Protein AF-A0A7S3RL98-F1 (afdb_monomer_lite)

InterPro domains:
  IPR015421 Pyridoxal phosphate-dependent transferase, major domain [G3DSA:3.40.640.10] (40-109)
  IPR015424 Pyridoxal phosphate-dependent transferase [SSF53383] (31-98)

Structure (mmCIF, N/CA/C/O backbone):
data_AF-A0A7S3RL98-F1
#
_entry.id   AF-A0A7S3RL98-F1
#
loop_
_atom_site.group_PDB
_atom_site.id
_atom_site.type_symbol
_atom_site.label_atom_id
_atom_site.label_alt_id
_atom_site.label_comp_id
_atom_site.label_asym_id
_atom_site.label_entity_id
_atom_site.label_seq_id
_atom_site.pdbx_PDB_ins_code
_atom_site.Cartn_x
_atom_site.Cartn_y
_atom_site.Cartn_z
_atom_site.occupancy
_atom_site.B_iso_or_equiv
_atom_site.auth_seq_id
_atom_site.auth_comp_id
_atom_site.auth_asym_id
_atom_site.auth_atom_id
_atom_site.pdbx_PDB_model_num
ATOM 1 N N . SER A 1 1 ? -34.610 -19.822 -13.723 1.00 43.97 1 SER A N 1
ATOM 2 C CA . SER A 1 1 ? -33.371 -20.409 -13.175 1.00 43.97 1 SER A CA 1
ATOM 3 C C . SER A 1 1 ? -32.541 -19.307 -12.523 1.00 43.97 1 SER A C 1
ATOM 5 O O . SER A 1 1 ? -32.175 -18.391 -13.246 1.00 43.97 1 SER A O 1
ATOM 7 N N . PRO A 1 2 ? -32.308 -19.315 -11.195 1.00 52.00 2 PRO A N 1
ATOM 8 C CA . PRO A 1 2 ? -31.709 -18.189 -10.462 1.00 52.00 2 PRO A CA 1
ATOM 9 C C . PRO A 1 2 ? -30.180 -18.272 -10.261 1.00 52.00 2 PRO A C 1
ATOM 11 O O . PRO A 1 2 ? -29.598 -17.394 -9.637 1.00 52.00 2 PRO A O 1
ATOM 14 N N . SER A 1 3 ? -29.508 -19.291 -10.804 1.00 57.88 3 SER A N 1
ATOM 15 C CA . SER A 1 3 ? -28.102 -19.619 -10.509 1.00 57.88 3 SER A CA 1
ATOM 16 C C . SER A 1 3 ? -27.051 -18.606 -10.989 1.00 57.88 3 SER A C 1
ATOM 18 O O . SER A 1 3 ? -25.920 -18.646 -10.519 1.00 57.88 3 SER A O 1
ATOM 20 N N . PHE A 1 4 ? -27.386 -17.699 -11.913 1.00 54.22 4 PHE A N 1
ATOM 21 C CA . PHE A 1 4 ? -26.421 -16.727 -12.446 1.00 54.22 4 PHE A CA 1
ATOM 22 C C . PHE A 1 4 ? -26.244 -15.499 -11.537 1.00 54.22 4 PHE A C 1
ATOM 24 O O . PHE A 1 4 ? -25.162 -14.928 -11.467 1.00 54.22 4 PHE A O 1
ATOM 31 N N . LEU A 1 5 ? -27.292 -15.112 -10.801 1.00 55.81 5 LEU A N 1
ATOM 32 C CA . LEU A 1 5 ? -27.254 -13.943 -9.917 1.00 55.81 5 LEU A CA 1
ATOM 33 C C . LEU A 1 5 ? -26.555 -14.240 -8.581 1.00 55.81 5 LEU A C 1
ATOM 35 O O . LEU A 1 5 ? -25.894 -13.353 -8.052 1.00 55.81 5 LEU A O 1
ATOM 39 N N . SER A 1 6 ? -26.639 -15.477 -8.071 1.00 61.12 6 SER A N 1
ATOM 40 C CA . SER A 1 6 ? -25.957 -15.874 -6.827 1.00 61.12 6 SER A CA 1
ATOM 41 C C . SER A 1 6 ? -24.435 -15.930 -6.990 1.00 61.12 6 SER A C 1
ATOM 43 O O . SER A 1 6 ? -23.694 -15.439 -6.151 1.00 61.12 6 SER A O 1
ATOM 45 N N . SER A 1 7 ? -23.949 -16.435 -8.127 1.00 69.75 7 SER A N 1
ATOM 46 C CA . SER A 1 7 ? -22.510 -16.539 -8.403 1.00 69.75 7 SER A CA 1
ATOM 47 C C . SER A 1 7 ? -21.791 -15.184 -8.367 1.00 69.75 7 SER A C 1
ATOM 49 O O . SER A 1 7 ? -20.660 -15.099 -7.887 1.00 69.75 7 SER A O 1
ATOM 51 N N . GLN A 1 8 ? -22.429 -14.123 -8.866 1.00 66.00 8 GLN A N 1
ATOM 52 C CA . GLN A 1 8 ? -21.809 -12.802 -8.921 1.00 66.00 8 GLN A CA 1
ATOM 53 C C . GLN A 1 8 ? -21.811 -12.103 -7.556 1.00 66.00 8 GLN A C 1
ATOM 55 O O . GLN A 1 8 ? -20.826 -11.443 -7.213 1.00 66.00 8 GLN A O 1
ATOM 60 N N . SER A 1 9 ? -22.871 -12.283 -6.757 1.00 71.06 9 SER A N 1
ATOM 61 C CA . SER A 1 9 ? -22.899 -11.782 -5.380 1.00 71.06 9 SER A CA 1
ATOM 62 C C . SER A 1 9 ? -21.839 -12.463 -4.520 1.00 71.06 9 SER A C 1
ATOM 64 O O . SER A 1 9 ? -21.116 -11.774 -3.801 1.00 71.06 9 SER A O 1
ATOM 66 N N . ASP A 1 10 ? -21.670 -13.776 -4.672 1.00 77.38 10 ASP A N 1
ATOM 67 C CA . ASP A 1 10 ? -20.702 -14.555 -3.895 1.00 77.38 10 ASP A CA 1
ATOM 68 C C . ASP A 1 10 ? -19.259 -14.149 -4.231 1.00 77.38 10 ASP A C 1
ATOM 70 O O . ASP A 1 10 ? -18.440 -13.946 -3.338 1.00 77.38 10 ASP A O 1
ATOM 74 N N . MET A 1 11 ? -18.950 -13.911 -5.512 1.00 78.50 11 MET A N 1
ATOM 75 C CA . MET A 1 11 ? -17.641 -13.383 -5.924 1.00 78.50 11 MET A CA 1
ATOM 76 C C . MET A 1 11 ? -17.359 -11.989 -5.360 1.00 78.50 11 MET A C 1
ATOM 78 O O . MET A 1 11 ? -16.248 -11.723 -4.903 1.00 78.50 11 MET A O 1
ATOM 82 N N . SER A 1 12 ? -18.353 -11.096 -5.369 1.00 81.06 12 SER A N 1
ATOM 83 C CA . SER A 1 12 ? -18.182 -9.755 -4.803 1.00 81.06 12 SER A CA 1
ATOM 84 C C . SER A 1 12 ? -17.979 -9.786 -3.286 1.00 81.06 12 SER A C 1
ATOM 86 O O . SER A 1 12 ? -17.137 -9.052 -2.773 1.00 81.06 12 SER A O 1
ATOM 88 N N . ALA A 1 13 ? -18.686 -10.672 -2.577 1.00 82.19 13 ALA A N 1
ATOM 89 C CA . ALA A 1 13 ? -18.522 -10.865 -1.142 1.00 82.19 13 ALA A CA 1
ATOM 90 C C . ALA A 1 13 ? -17.120 -11.395 -0.808 1.00 82.19 13 ALA A C 1
ATOM 92 O O . ALA A 1 13 ? -16.442 -10.809 0.033 1.00 82.19 13 ALA A O 1
ATOM 93 N N . ASN A 1 14 ? -16.650 -12.405 -1.545 1.00 91.00 14 ASN A N 1
ATOM 94 C CA . ASN A 1 14 ? -15.309 -12.970 -1.374 1.00 91.00 14 ASN A CA 1
ATOM 95 C C . ASN A 1 14 ? -14.203 -11.937 -1.641 1.00 91.00 14 ASN A C 1
ATOM 97 O O . ASN A 1 14 ? -13.204 -11.894 -0.928 1.00 91.00 14 ASN A O 1
ATOM 101 N N . LEU A 1 15 ? -14.375 -11.072 -2.648 1.00 90.69 15 LEU A N 1
ATOM 102 C CA . LEU A 1 15 ? -13.420 -9.996 -2.925 1.00 90.69 15 LEU A CA 1
ATOM 103 C C . LEU A 1 15 ? -13.387 -8.958 -1.795 1.00 90.69 15 LEU A C 1
ATOM 105 O O . LEU A 1 15 ? -12.313 -8.507 -1.403 1.00 90.69 15 LEU A O 1
ATOM 109 N N . LEU A 1 16 ? -14.550 -8.566 -1.274 1.00 91.19 16 LEU A N 1
ATOM 110 C CA . LEU A 1 16 ? -14.629 -7.604 -0.173 1.00 91.19 16 LEU A CA 1
ATOM 111 C C . LEU A 1 16 ? -14.016 -8.160 1.115 1.00 91.19 16 LEU A C 1
ATOM 113 O O . LEU A 1 16 ? -13.345 -7.420 1.832 1.00 91.19 16 LEU A O 1
ATOM 117 N N . GLU A 1 17 ? -14.234 -9.442 1.398 1.00 92.44 17 GLU A N 1
ATOM 118 C CA . GLU A 1 17 ? -13.607 -10.141 2.520 1.00 92.44 17 GLU A CA 1
ATOM 119 C C . GLU A 1 17 ? -12.085 -10.177 2.357 1.00 92.44 17 GLU A C 1
ATOM 121 O O . GLU A 1 17 ? -11.367 -9.721 3.242 1.00 92.44 17 GLU A O 1
ATOM 126 N N . TYR A 1 18 ? -11.596 -10.547 1.171 1.00 93.69 18 TYR A N 1
ATOM 127 C CA . TYR A 1 18 ? -10.166 -10.535 0.868 1.00 93.69 18 TYR A CA 1
ATOM 128 C C . TYR A 1 18 ? -9.517 -9.154 1.053 1.00 93.69 18 TYR A C 1
ATOM 130 O O . TYR A 1 18 ? -8.427 -9.049 1.620 1.00 93.69 18 TYR A O 1
ATOM 138 N N . ILE A 1 19 ? -10.178 -8.080 0.604 1.00 91.81 19 ILE A N 1
ATOM 139 C CA . ILE A 1 19 ? -9.677 -6.710 0.787 1.00 91.81 19 ILE A CA 1
ATOM 140 C C . ILE A 1 19 ? -9.591 -6.365 2.277 1.00 91.81 19 ILE A C 1
ATOM 142 O O . ILE A 1 19 ? -8.569 -5.837 2.710 1.00 91.81 19 ILE A O 1
ATOM 146 N N . ARG A 1 20 ? -10.628 -6.689 3.062 1.00 89.12 20 ARG A N 1
ATOM 147 C CA . ARG A 1 20 ? -10.660 -6.425 4.511 1.00 89.12 20 ARG A CA 1
ATOM 148 C C . ARG A 1 20 ? -9.567 -7.182 5.255 1.00 89.12 20 ARG A C 1
ATOM 150 O O . ARG A 1 20 ? -8.875 -6.584 6.074 1.00 89.12 20 ARG A O 1
ATOM 157 N N . ASP A 1 21 ? -9.374 -8.455 4.929 1.00 92.06 21 ASP A N 1
ATOM 158 C CA . ASP A 1 21 ? -8.339 -9.294 5.541 1.00 92.06 21 ASP A CA 1
ATOM 159 C C . ASP A 1 21 ? -6.923 -8.846 5.161 1.00 92.06 21 ASP A C 1
ATOM 161 O O . ASP A 1 21 ? -5.962 -9.077 5.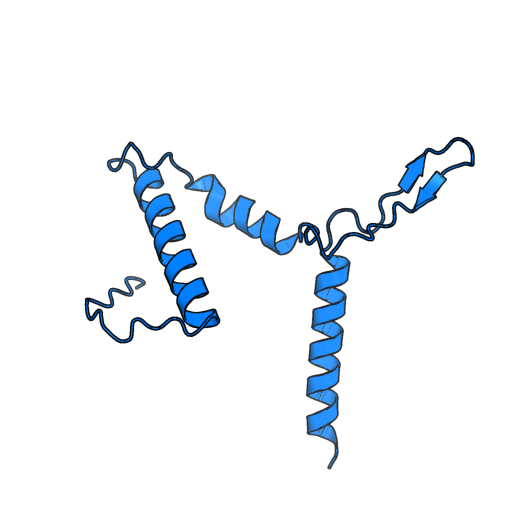898 1.00 92.06 21 ASP A O 1
ATOM 165 N N . SER A 1 22 ? -6.791 -8.164 4.023 1.00 93.44 22 SER A N 1
ATOM 166 C CA . SER A 1 22 ? -5.523 -7.625 3.541 1.00 93.44 22 SER A CA 1
ATOM 167 C C . SER A 1 22 ? -5.156 -6.273 4.162 1.00 93.44 22 SER A C 1
ATOM 169 O O . SER A 1 22 ? -4.023 -5.823 3.980 1.00 93.44 22 SER A O 1
ATOM 171 N N . GLU A 1 23 ? -6.060 -5.604 4.889 1.00 93.44 23 GLU A N 1
ATOM 172 C CA . GLU A 1 23 ? -5.774 -4.304 5.503 1.00 93.44 23 GLU A CA 1
ATOM 173 C C . GLU A 1 23 ? -4.718 -4.403 6.609 1.00 93.44 23 GLU A C 1
ATOM 175 O O . GLU A 1 23 ? -4.921 -4.968 7.691 1.00 93.44 23 GLU A O 1
ATOM 180 N N . LEU A 1 24 ? -3.576 -3.758 6.374 1.00 90.69 24 LEU A N 1
ATOM 181 C CA . LEU A 1 24 ? -2.478 -3.768 7.325 1.00 90.69 24 LEU A CA 1
ATOM 182 C C . LEU A 1 24 ? -2.841 -2.989 8.588 1.00 90.69 24 LEU A C 1
ATOM 184 O O . LEU A 1 24 ? -3.071 -1.776 8.575 1.00 90.69 24 LEU A O 1
ATOM 188 N N . GLY A 1 25 ? -2.845 -3.715 9.708 1.00 86.06 25 GLY A N 1
ATOM 189 C CA . GLY A 1 25 ? -3.115 -3.207 11.047 1.00 86.06 25 GLY A CA 1
ATOM 190 C C . GLY A 1 25 ? -4.602 -3.086 11.404 1.00 86.06 25 GLY A C 1
ATOM 191 O O . GLY A 1 25 ? -4.920 -2.346 12.340 1.00 86.06 25 GLY A O 1
ATOM 192 N N . ALA A 1 26 ? -5.506 -3.750 10.673 1.00 84.62 26 ALA A N 1
ATOM 193 C CA . ALA A 1 26 ? -6.944 -3.793 10.975 1.00 84.62 26 ALA A CA 1
ATOM 194 C C . ALA A 1 26 ? -7.242 -4.154 12.444 1.00 84.62 26 ALA A C 1
ATOM 196 O O . ALA A 1 26 ? -8.126 -3.571 13.060 1.00 84.62 26 ALA A O 1
ATOM 197 N N . ASN A 1 27 ? -6.428 -5.037 13.030 1.00 83.75 27 ASN A N 1
ATOM 198 C CA . ASN A 1 27 ? -6.596 -5.551 14.393 1.00 83.75 27 ASN A CA 1
ATOM 199 C C . ASN A 1 27 ? -5.591 -4.970 15.402 1.00 83.75 27 ASN A C 1
ATOM 201 O O . ASN A 1 27 ? -5.333 -5.569 16.449 1.00 83.75 27 ASN A O 1
ATOM 205 N N . LEU A 1 28 ? -4.982 -3.819 15.092 1.00 88.19 28 LEU A N 1
ATOM 206 C CA . LEU A 1 28 ? -4.070 -3.168 16.028 1.00 88.19 28 LEU A CA 1
ATOM 207 C C . LEU A 1 28 ? -4.824 -2.766 17.291 1.00 88.19 28 LEU A C 1
ATOM 209 O O . LEU A 1 28 ? -5.885 -2.151 17.240 1.00 88.19 28 LEU A O 1
ATOM 213 N N . CYS A 1 29 ? -4.241 -3.087 18.436 1.00 89.56 29 CYS A N 1
ATOM 214 C CA . CYS A 1 29 ? -4.710 -2.613 19.723 1.00 89.56 29 CYS A CA 1
ATOM 215 C C . CYS A 1 29 ? -3.691 -1.632 20.291 1.00 89.56 29 CYS A C 1
ATOM 217 O O . CYS A 1 29 ? -2.484 -1.841 20.174 1.00 89.56 29 CYS A O 1
ATOM 219 N N . SER A 1 30 ? -4.181 -0.569 20.919 1.00 89.19 30 SER A N 1
ATOM 220 C CA . SER A 1 30 ? -3.346 0.415 21.598 1.00 89.19 30 SER A CA 1
ATOM 221 C C . SER A 1 30 ? -3.574 0.354 23.103 1.00 89.19 30 SER A C 1
ATOM 223 O O . SER A 1 30 ? -4.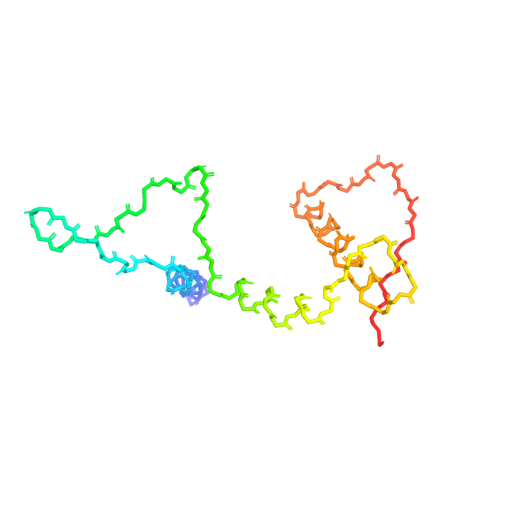696 0.128 23.573 1.00 89.19 30 SER A O 1
ATOM 225 N N . GLN A 1 31 ? -2.500 0.549 23.867 1.00 93.56 31 GLN A N 1
ATOM 226 C CA . GLN A 1 31 ? -2.599 0.697 25.312 1.00 93.56 31 GLN A CA 1
ATOM 227 C C . GLN A 1 31 ? -3.111 2.093 25.639 1.00 93.56 31 GLN A C 1
ATOM 229 O O . GLN A 1 31 ? -2.540 3.099 25.222 1.00 93.56 31 GLN A O 1
ATOM 234 N N . THR A 1 32 ? -4.192 2.147 26.408 1.00 89.31 32 THR A N 1
ATOM 235 C CA . THR A 1 32 ? -4.759 3.398 26.909 1.00 89.31 32 THR A CA 1
ATOM 236 C C . THR A 1 32 ? -4.767 3.376 28.437 1.00 89.31 32 THR A C 1
ATOM 238 O O . THR A 1 32 ? -4.736 2.295 29.031 1.00 89.31 32 THR A O 1
ATOM 241 N N . PRO A 1 33 ? -4.889 4.536 29.107 1.00 93.31 33 PRO A N 1
ATOM 242 C CA . PRO A 1 33 ? -5.091 4.586 30.559 1.00 93.31 33 PRO A CA 1
ATOM 243 C C . PRO A 1 33 ? -6.315 3.796 31.056 1.00 93.31 33 PRO A C 1
ATOM 245 O O . PRO A 1 33 ? -6.416 3.495 32.239 1.00 93.31 33 PRO A O 1
ATOM 248 N N . PHE A 1 34 ? -7.235 3.438 30.155 1.00 91.12 34 PHE A N 1
ATOM 249 C CA . PHE A 1 34 ? -8.440 2.659 30.438 1.00 91.12 34 PHE A CA 1
ATOM 250 C C . PHE A 1 34 ? -8.337 1.205 29.948 1.00 91.12 34 PHE A C 1
ATOM 252 O O . PHE A 1 34 ? -9.361 0.565 29.705 1.00 91.12 34 PHE A O 1
ATOM 259 N N . GLY A 1 35 ? -7.114 0.704 29.751 1.00 92.19 35 GLY A N 1
ATOM 260 C CA . GLY A 1 35 ? -6.827 -0.640 29.257 1.00 92.19 35 GLY A CA 1
ATOM 261 C C . GLY A 1 35 ? -6.558 -0.702 27.754 1.00 92.19 35 GLY A C 1
ATOM 262 O O . GLY A 1 35 ? -6.509 0.311 27.048 1.00 92.19 35 GLY A O 1
ATOM 263 N N . THR A 1 36 ? -6.359 -1.920 27.262 1.00 93.31 36 THR A N 1
ATOM 264 C CA . THR A 1 36 ? -6.128 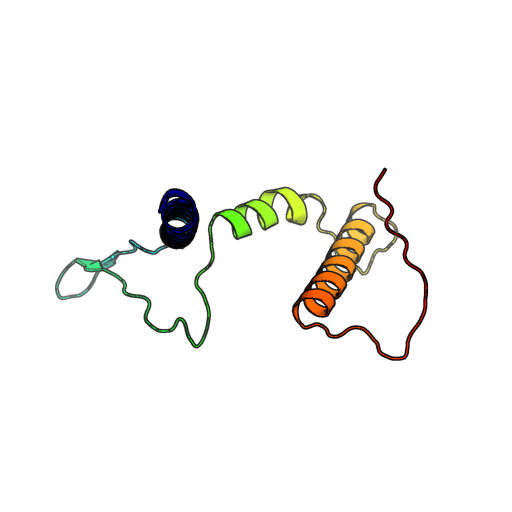-2.193 25.842 1.00 93.31 36 THR A CA 1
ATOM 265 C C . THR A 1 36 ? -7.414 -1.984 25.051 1.00 93.31 36 THR A C 1
ATOM 267 O O . THR A 1 36 ? -8.446 -2.575 25.367 1.00 93.31 36 THR A O 1
ATOM 270 N N . ARG A 1 37 ? -7.363 -1.139 24.019 1.00 89.88 37 ARG A N 1
ATOM 271 C CA . ARG A 1 37 ? -8.507 -0.856 23.142 1.00 89.88 37 ARG A CA 1
ATOM 272 C C . ARG A 1 37 ? -8.129 -1.076 21.685 1.00 89.88 37 ARG A C 1
ATOM 274 O O . ARG A 1 37 ? -6.992 -0.810 21.298 1.00 89.88 37 ARG A O 1
ATOM 281 N N . ALA A 1 38 ? -9.090 -1.530 20.885 1.00 87.88 38 ALA A N 1
ATOM 282 C CA . ALA A 1 38 ? -8.921 -1.634 19.442 1.00 87.88 38 ALA A CA 1
ATOM 283 C C . ALA A 1 38 ? -8.682 -0.242 18.835 1.00 87.88 38 ALA A C 1
ATOM 285 O O . ALA A 1 38 ? -9.386 0.720 19.157 1.00 87.88 38 ALA A O 1
ATOM 286 N N . LEU A 1 39 ? -7.682 -0.141 17.964 1.00 86.50 39 LEU A N 1
ATOM 287 C CA . LEU A 1 39 ? -7.407 1.050 17.177 1.00 86.50 39 LEU A CA 1
ATOM 288 C C . LEU A 1 39 ? -8.346 1.054 15.969 1.00 86.50 39 LEU A C 1
ATOM 290 O O . LEU A 1 39 ? -8.147 0.311 15.011 1.00 86.50 39 LEU A O 1
ATOM 294 N N . ILE A 1 40 ? -9.368 1.904 16.016 1.00 84.19 40 ILE A N 1
ATOM 295 C CA . ILE A 1 40 ? -10.325 2.053 14.919 1.00 84.19 40 ILE A CA 1
ATOM 296 C C . ILE A 1 40 ? -9.803 3.131 13.970 1.00 84.19 40 ILE A C 1
ATOM 298 O O . ILE A 1 40 ? -9.684 4.296 14.352 1.00 84.19 40 ILE A O 1
ATOM 302 N N . TYR A 1 41 ? -9.502 2.745 12.732 1.00 82.81 41 TYR A N 1
ATOM 303 C CA . TYR A 1 41 ? -9.195 3.696 11.670 1.00 82.81 41 TYR A CA 1
ATOM 304 C C . TYR A 1 41 ? -10.507 4.206 11.070 1.00 82.81 41 TYR A C 1
ATOM 306 O O . TYR A 1 41 ? -11.287 3.423 10.540 1.00 82.81 41 TYR A O 1
ATOM 314 N N . ALA A 1 42 ? -10.775 5.504 11.197 1.00 82.44 42 ALA A N 1
ATOM 315 C CA . ALA A 1 42 ? -12.043 6.106 10.775 1.00 82.44 42 ALA A CA 1
ATOM 316 C C . ALA A 1 42 ? -11.887 7.156 9.661 1.00 82.44 42 ALA A C 1
ATOM 318 O O . ALA A 1 42 ? -12.874 7.769 9.270 1.00 82.44 42 ALA A O 1
ATOM 319 N N . ASP A 1 43 ? -10.674 7.354 9.138 1.00 83.88 43 ASP A N 1
ATOM 320 C CA . ASP A 1 43 ? -10.358 8.415 8.171 1.00 83.88 43 ASP A CA 1
ATOM 321 C C . ASP A 1 43 ? -9.984 7.864 6.784 1.00 83.88 43 ASP A C 1
ATOM 323 O O . ASP A 1 43 ? -9.024 8.290 6.143 1.00 83.88 43 ASP A O 1
ATOM 327 N N . TYR A 1 44 ? -10.776 6.901 6.302 1.00 82.19 44 TYR A N 1
ATOM 328 C CA . TYR A 1 44 ? -10.623 6.332 4.956 1.00 82.19 44 TYR A CA 1
ATOM 329 C C . TYR A 1 44 ? -10.836 7.367 3.837 1.00 82.19 44 TYR A C 1
ATOM 331 O O . TYR A 1 44 ? -10.452 7.132 2.693 1.00 82.19 44 TYR A O 1
ATOM 339 N N . THR A 1 45 ? -11.450 8.512 4.152 1.00 81.31 45 THR A N 1
ATOM 340 C CA . THR A 1 45 ? -11.623 9.638 3.228 1.00 81.31 45 THR A CA 1
ATOM 341 C C . THR A 1 45 ? -10.336 10.414 2.989 1.00 81.31 45 THR A C 1
ATOM 343 O O . THR A 1 45 ? -10.140 10.902 1.877 1.00 81.31 45 THR A O 1
ATOM 346 N N . ALA A 1 46 ? -9.467 10.543 4.000 1.00 79.00 46 ALA A N 1
ATOM 347 C CA . ALA A 1 46 ? -8.174 11.196 3.828 1.00 79.00 46 ALA A CA 1
ATOM 348 C C . ALA A 1 46 ? -7.167 10.275 3.131 1.00 79.00 46 ALA A C 1
ATOM 350 O O . ALA A 1 46 ? -6.446 10.715 2.236 1.00 79.00 46 ALA A O 1
ATOM 351 N N . SER A 1 47 ? -7.122 8.999 3.525 1.00 79.19 47 SER A N 1
ATOM 352 C CA . SER A 1 47 ? -6.293 7.980 2.879 1.00 79.19 47 SER A CA 1
ATOM 353 C C . SER A 1 47 ? -6.851 6.584 3.128 1.00 79.19 47 SER A C 1
ATOM 355 O O . SER A 1 47 ? -7.319 6.271 4.216 1.00 79.19 47 SER A O 1
ATOM 357 N N . GLY A 1 48 ? -6.726 5.699 2.139 1.00 84.25 48 GLY A N 1
ATOM 358 C CA . GLY A 1 48 ? -6.887 4.265 2.375 1.00 84.25 48 GLY A CA 1
ATOM 359 C C . GLY A 1 48 ? -5.766 3.715 3.264 1.00 84.25 48 GLY A C 1
ATOM 360 O O . GLY A 1 48 ? -4.680 4.300 3.348 1.00 84.25 48 GLY A O 1
ATOM 361 N N . ARG A 1 49 ? -6.017 2.572 3.912 1.00 88.62 49 ARG A N 1
ATOM 362 C CA . ARG A 1 49 ? -4.966 1.785 4.572 1.00 88.62 49 ARG A CA 1
ATOM 363 C C . ARG A 1 49 ? -4.168 0.996 3.537 1.00 88.62 49 ARG A C 1
ATOM 365 O O . ARG A 1 49 ? -4.698 0.623 2.493 1.00 88.62 49 ARG A O 1
ATOM 372 N N . ALA A 1 50 ? -2.906 0.715 3.852 1.00 91.94 50 ALA A N 1
ATOM 373 C CA . ALA A 1 50 ? -2.080 -0.171 3.040 1.00 91.94 50 ALA A CA 1
ATOM 374 C C . ALA A 1 50 ? -2.664 -1.594 3.014 1.00 91.94 50 ALA A C 1
ATOM 376 O O . ALA A 1 50 ? -3.174 -2.082 4.028 1.00 91.94 50 ALA A O 1
ATOM 377 N N . LEU A 1 51 ? -2.567 -2.250 1.857 1.00 94.56 51 LEU A N 1
ATOM 378 C CA . LEU A 1 51 ? -3.050 -3.612 1.633 1.00 94.56 51 LEU A CA 1
ATOM 379 C C . LEU A 1 51 ? -1.862 -4.549 1.434 1.00 94.56 51 LEU A C 1
ATOM 381 O O . LEU A 1 51 ? -0.985 -4.269 0.617 1.00 94.56 51 LEU A O 1
ATOM 385 N N . SER A 1 52 ? -1.856 -5.674 2.143 1.00 95.19 52 SER A N 1
ATOM 386 C CA . SER A 1 52 ? -0.754 -6.642 2.152 1.00 95.19 52 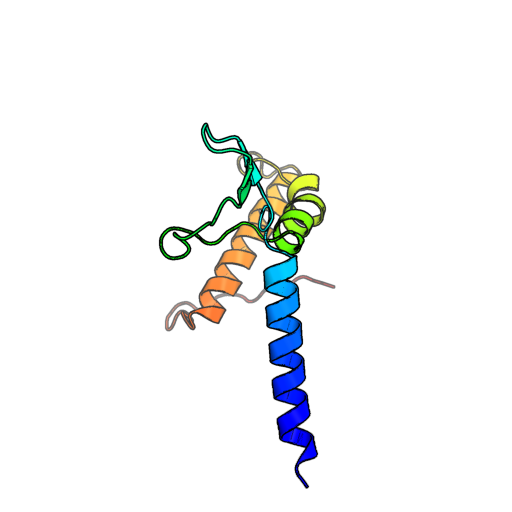SER A CA 1
ATOM 387 C C . SER A 1 52 ? -0.318 -7.068 0.750 1.00 95.19 52 SER A C 1
ATOM 389 O O . SER A 1 52 ? 0.870 -7.040 0.456 1.00 95.19 52 SER A O 1
ATOM 391 N N . PHE A 1 53 ? -1.258 -7.382 -0.144 1.00 94.12 53 PHE A N 1
ATOM 392 C CA . PHE A 1 53 ? -0.946 -7.814 -1.510 1.00 94.12 53 PHE A CA 1
ATOM 393 C C . PHE A 1 53 ? -0.315 -6.713 -2.376 1.00 94.12 53 PHE A C 1
ATOM 395 O O . PHE A 1 53 ? 0.473 -7.019 -3.269 1.00 94.12 53 PHE A O 1
ATOM 402 N N . ILE A 1 54 ? -0.627 -5.438 -2.115 1.00 94.31 54 ILE A N 1
ATOM 403 C CA . ILE A 1 54 ? 0.018 -4.310 -2.804 1.00 94.31 54 ILE A CA 1
ATOM 404 C C . ILE A 1 54 ? 1.451 -4.169 -2.296 1.00 94.31 54 ILE A C 1
ATOM 406 O O . ILE A 1 54 ? 2.376 -4.076 -3.098 1.00 94.31 54 ILE A O 1
ATOM 410 N N . GLU A 1 55 ? 1.645 -4.209 -0.978 1.00 95.62 55 GLU A N 1
ATOM 411 C CA . GLU A 1 55 ? 2.975 -4.095 -0.371 1.00 95.62 55 GLU A CA 1
ATOM 412 C C . GLU A 1 55 ? 3.884 -5.278 -0.739 1.00 95.62 55 GLU A C 1
ATOM 414 O O . GLU A 1 55 ? 5.069 -5.089 -1.008 1.00 95.62 55 GLU A O 1
ATOM 419 N N . GLU A 1 56 ? 3.332 -6.493 -0.821 1.00 95.44 56 GLU A N 1
ATOM 420 C CA . GLU A 1 56 ? 4.019 -7.688 -1.330 1.00 95.44 56 GLU A CA 1
ATOM 421 C C . GLU A 1 56 ? 4.491 -7.464 -2.770 1.00 95.44 56 GLU A C 1
ATOM 423 O O . GLU A 1 56 ? 5.656 -7.693 -3.080 1.00 95.44 56 GLU A O 1
ATOM 428 N N . PHE A 1 57 ? 3.621 -6.949 -3.644 1.00 92.56 57 PHE A N 1
ATOM 429 C CA . PHE A 1 57 ? 3.980 -6.668 -5.031 1.00 92.56 57 PHE A CA 1
ATOM 430 C C . PHE A 1 57 ? 5.064 -5.593 -5.140 1.00 92.56 57 PHE A C 1
ATOM 432 O O . PHE A 1 57 ? 6.028 -5.757 -5.889 1.00 92.56 57 PHE A O 1
ATOM 439 N N . VAL A 1 58 ? 4.952 -4.505 -4.373 1.00 91.31 58 VAL A N 1
ATOM 440 C CA . VAL A 1 58 ? 5.994 -3.471 -4.328 1.00 91.31 58 VAL A CA 1
ATOM 441 C C . VAL A 1 58 ? 7.320 -4.097 -3.892 1.00 91.31 58 VAL A C 1
ATOM 443 O O . VAL A 1 58 ? 8.336 -3.914 -4.567 1.00 91.31 58 VAL A O 1
ATOM 446 N N . ARG A 1 59 ? 7.306 -4.882 -2.812 1.00 92.50 59 ARG A N 1
ATOM 447 C CA . ARG A 1 59 ? 8.493 -5.531 -2.251 1.00 92.50 59 ARG A CA 1
ATOM 448 C C . ARG A 1 59 ? 9.146 -6.527 -3.205 1.00 92.50 59 ARG A C 1
ATOM 450 O O . ARG A 1 59 ? 10.365 -6.502 -3.330 1.00 92.50 59 ARG A O 1
ATOM 457 N N . GLU A 1 60 ? 8.365 -7.378 -3.859 1.00 92.06 60 GLU A N 1
ATOM 458 C CA . GLU A 1 60 ? 8.880 -8.506 -4.646 1.00 92.06 60 GLU A CA 1
ATOM 459 C C . GLU A 1 60 ? 9.087 -8.171 -6.128 1.00 92.06 60 GLU A C 1
ATOM 461 O O . GLU A 1 60 ? 10.025 -8.666 -6.747 1.00 92.06 60 GLU A O 1
ATOM 466 N N . ALA A 1 61 ? 8.245 -7.322 -6.722 1.00 86.75 61 ALA A N 1
ATOM 467 C CA . ALA A 1 61 ? 8.309 -7.018 -8.153 1.00 86.75 61 ALA A CA 1
ATOM 468 C C . ALA A 1 61 ? 9.029 -5.696 -8.454 1.00 86.75 61 ALA A C 1
ATOM 470 O O . ALA A 1 61 ? 9.737 -5.593 -9.459 1.00 86.75 61 ALA A O 1
ATOM 471 N N . ILE A 1 62 ? 8.869 -4.682 -7.596 1.00 86.69 62 ILE A N 1
ATOM 472 C CA . ILE A 1 62 ? 9.380 -3.331 -7.869 1.00 86.69 62 ILE A CA 1
ATOM 473 C C . ILE A 1 62 ? 10.754 -3.131 -7.229 1.00 86.69 62 ILE A C 1
ATOM 475 O O . ILE A 1 62 ? 11.732 -2.850 -7.927 1.00 86.69 62 ILE A O 1
ATOM 479 N N . LEU A 1 63 ? 10.853 -3.298 -5.907 1.00 87.56 63 LEU A N 1
ATOM 480 C CA . LEU A 1 63 ? 12.064 -2.966 -5.151 1.00 87.56 63 LEU A CA 1
ATOM 481 C C . LEU A 1 63 ? 13.346 -3.688 -5.614 1.00 87.56 63 LEU A C 1
ATOM 483 O O . LEU A 1 63 ? 14.385 -3.025 -5.625 1.00 87.56 63 LE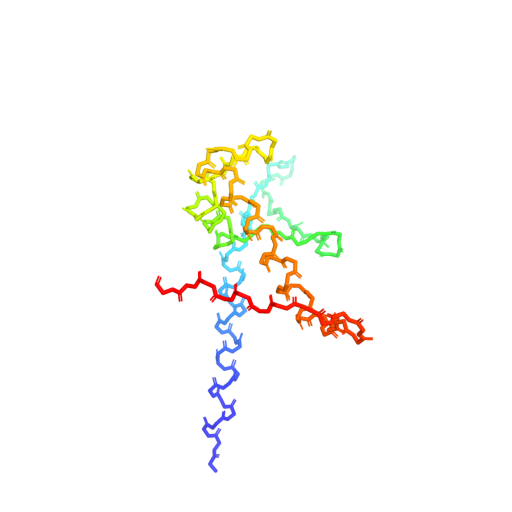U A O 1
ATOM 487 N N . PRO A 1 64 ? 13.345 -4.964 -6.062 1.00 87.12 64 PRO A N 1
ATOM 488 C CA . PRO A 1 64 ? 14.584 -5.643 -6.463 1.00 87.12 64 PRO A CA 1
ATOM 489 C C . PRO A 1 64 ? 15.263 -5.023 -7.686 1.00 87.12 64 PRO A C 1
ATOM 491 O O . PRO A 1 64 ? 16.469 -5.173 -7.879 1.00 87.12 64 PRO A O 1
ATOM 494 N N . THR A 1 65 ? 14.492 -4.329 -8.524 1.00 80.50 65 THR A N 1
ATOM 495 C CA . THR A 1 65 ?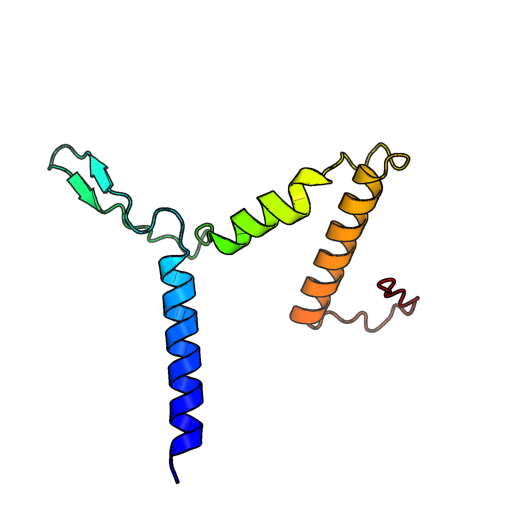 14.996 -3.658 -9.729 1.00 80.50 65 THR A CA 1
ATOM 496 C C . THR A 1 65 ? 14.939 -2.139 -9.629 1.00 80.50 65 THR A C 1
ATOM 498 O O . THR A 1 65 ? 15.279 -1.453 -10.595 1.00 80.50 65 THR A O 1
ATOM 501 N N . TYR A 1 66 ? 14.565 -1.609 -8.462 1.00 79.62 66 TYR A N 1
ATOM 502 C CA . TYR A 1 66 ? 14.485 -0.178 -8.235 1.00 79.62 66 TYR A CA 1
ATOM 503 C C . TYR A 1 66 ? 15.866 0.467 -8.381 1.00 79.62 66 TYR A C 1
ATOM 505 O O . TYR A 1 66 ? 16.842 0.095 -7.726 1.00 79.62 66 TYR A O 1
ATOM 513 N N . GLY A 1 67 ? 15.952 1.459 -9.258 1.00 72.06 67 GLY A N 1
ATOM 514 C CA . GLY A 1 67 ? 17.152 2.247 -9.484 1.00 72.06 67 GLY A CA 1
ATOM 515 C C . GLY A 1 67 ? 16.781 3.702 -9.705 1.00 72.06 67 GLY A C 1
ATOM 516 O O . GLY A 1 67 ? 15.832 4.003 -10.427 1.00 72.06 67 GLY A O 1
ATOM 517 N N . ASN A 1 68 ? 17.549 4.618 -9.107 1.00 64.19 68 ASN A N 1
ATOM 518 C CA . ASN A 1 68 ? 17.372 6.045 -9.355 1.00 64.19 68 ASN A CA 1
ATOM 519 C C . ASN A 1 68 ? 17.465 6.331 -10.860 1.00 64.19 68 ASN A C 1
ATOM 521 O O . ASN A 1 68 ? 18.437 5.981 -11.531 1.00 64.19 68 ASN A O 1
ATOM 525 N N . THR A 1 69 ? 16.461 7.026 -11.382 1.00 57.09 69 THR A N 1
ATOM 526 C CA . THR A 1 69 ? 16.251 7.270 -12.818 1.00 57.09 69 THR A CA 1
ATOM 527 C C . THR A 1 69 ? 17.285 8.207 -13.456 1.00 57.09 69 THR A C 1
ATOM 529 O O . THR A 1 69 ? 17.250 8.442 -14.660 1.00 57.09 69 THR A O 1
ATOM 532 N N . HIS A 1 70 ? 18.232 8.738 -12.676 1.00 59.62 70 HIS A N 1
ATOM 533 C CA . HIS A 1 70 ? 19.288 9.646 -13.135 1.00 59.62 70 HIS A CA 1
ATOM 534 C C . HIS A 1 70 ? 20.532 8.938 -13.690 1.00 59.62 70 HIS A C 1
ATOM 536 O O . HIS A 1 70 ? 21.478 9.597 -14.116 1.00 59.62 70 HIS A O 1
ATOM 542 N N . THR A 1 71 ? 20.537 7.604 -13.729 1.00 51.66 71 THR A N 1
ATOM 543 C CA . THR A 1 71 ? 21.613 6.814 -14.343 1.00 51.66 71 THR A CA 1
ATOM 544 C C . THR A 1 71 ? 21.001 5.797 -15.306 1.00 51.66 71 THR A C 1
ATOM 546 O O . THR A 1 71 ? 20.903 4.608 -15.024 1.00 51.66 71 THR A O 1
ATOM 549 N N . ALA A 1 72 ? 20.558 6.289 -16.468 1.00 51.94 72 ALA A N 1
ATOM 550 C CA . ALA A 1 72 ? 19.867 5.524 -17.516 1.00 51.94 72 ALA A CA 1
ATOM 551 C C . ALA A 1 72 ? 20.679 4.353 -18.124 1.00 51.94 72 ALA A C 1
ATOM 553 O O . ALA A 1 72 ? 20.189 3.642 -18.998 1.00 51.94 72 ALA A O 1
ATOM 554 N N . THR A 1 73 ? 21.923 4.152 -17.684 1.00 53.06 73 THR A N 1
ATOM 555 C CA . THR A 1 73 ? 22.862 3.140 -18.184 1.00 53.06 73 THR A CA 1
ATOM 556 C C . THR A 1 73 ? 22.846 1.820 -17.408 1.00 53.06 73 THR A C 1
ATOM 558 O O . THR A 1 73 ? 23.487 0.867 -17.847 1.00 53.06 73 THR A O 1
ATOM 561 N N . THR A 1 74 ? 22.119 1.712 -16.289 1.00 58.72 74 THR A N 1
ATOM 562 C CA . THR A 1 74 ? 21.966 0.444 -15.551 1.00 58.72 74 THR A CA 1
ATOM 563 C C . THR A 1 74 ? 20.613 -0.210 -15.849 1.00 58.72 74 THR A C 1
ATOM 565 O O . THR A 1 74 ? 19.605 0.468 -16.057 1.00 58.72 74 THR A O 1
ATOM 568 N N . LYS A 1 75 ? 20.567 -1.553 -15.857 1.00 60.62 75 LYS A N 1
ATOM 569 C CA . LYS A 1 75 ? 19.325 -2.325 -16.078 1.00 60.62 75 LYS A CA 1
ATOM 570 C C . LYS A 1 75 ? 18.191 -1.911 -15.119 1.00 60.62 75 LYS A C 1
ATOM 572 O O . LYS A 1 75 ? 17.030 -1.944 -15.507 1.00 60.62 75 LYS A O 1
ATOM 577 N N . THR A 1 76 ? 18.531 -1.467 -13.909 1.00 63.28 76 THR A N 1
ATOM 578 C CA . THR A 1 76 ? 17.594 -1.056 -12.849 1.00 63.28 76 THR A CA 1
ATOM 579 C C . THR A 1 76 ? 16.967 0.327 -13.088 1.00 63.28 76 THR A C 1
ATOM 581 O O . THR A 1 76 ? 15.766 0.511 -12.881 1.00 63.28 76 THR A O 1
ATOM 584 N N . GLY A 1 77 ? 17.731 1.297 -13.609 1.00 61.75 77 GLY A N 1
ATOM 585 C CA . GLY A 1 77 ? 17.210 2.637 -13.925 1.00 61.75 77 GLY A CA 1
ATOM 586 C C . GLY A 1 77 ? 16.207 2.640 -15.086 1.00 61.75 77 GLY A C 1
ATOM 587 O O . GLY A 1 77 ? 15.220 3.383 -15.062 1.00 61.75 77 GLY A O 1
ATOM 588 N N . ARG A 1 78 ? 16.418 1.765 -16.083 1.00 70.31 78 ARG A N 1
ATOM 589 C CA . ARG A 1 78 ? 15.471 1.563 -17.192 1.00 70.31 78 ARG A CA 1
ATOM 590 C C . ARG A 1 78 ? 14.177 0.901 -16.717 1.00 70.31 78 ARG A C 1
ATOM 592 O O . ARG A 1 78 ? 13.111 1.452 -16.960 1.00 70.31 78 ARG A O 1
ATOM 599 N N . GLN A 1 79 ? 14.283 -0.194 -15.964 1.00 78.06 79 GLN A N 1
ATOM 600 C CA . GLN A 1 79 ? 13.124 -0.918 -15.434 1.00 78.06 79 GLN A CA 1
ATOM 601 C C . GLN A 1 79 ? 12.210 -0.018 -14.585 1.00 78.06 79 GLN A C 1
ATOM 603 O O . GLN A 1 79 ? 10.994 -0.022 -14.751 1.00 78.06 79 GLN A O 1
ATOM 608 N N . THR A 1 80 ? 12.795 0.824 -13.728 1.00 78.62 80 THR A N 1
ATOM 609 C CA . THR A 1 80 ? 12.031 1.782 -12.907 1.00 78.62 80 THR A CA 1
ATOM 610 C C . THR A 1 80 ? 11.291 2.814 -13.768 1.00 78.62 80 THR A C 1
ATOM 612 O O . THR A 1 80 ? 10.152 3.173 -13.474 1.00 78.62 80 THR A O 1
ATOM 615 N N . SER A 1 81 ? 11.913 3.277 -14.858 1.00 79.62 81 SER A N 1
ATOM 616 C CA . SER A 1 81 ? 11.283 4.217 -15.795 1.00 79.62 81 SER A CA 1
ATOM 617 C C . SER A 1 81 ? 10.119 3.572 -16.556 1.00 79.62 81 SER A C 1
ATOM 619 O O . SER A 1 81 ? 9.080 4.212 -16.733 1.00 79.62 81 SER A O 1
ATOM 621 N N . ASP A 1 82 ? 10.273 2.306 -16.950 1.00 83.31 82 ASP A N 1
ATOM 622 C CA . ASP A 1 82 ? 9.240 1.533 -17.641 1.00 83.31 82 ASP A CA 1
ATOM 623 C C . ASP A 1 82 ? 8.020 1.306 -16.725 1.00 83.31 82 ASP A C 1
ATOM 625 O O . ASP A 1 82 ? 6.894 1.590 -17.140 1.00 83.31 82 ASP A O 1
ATOM 629 N N . PHE A 1 83 ? 8.225 0.952 -15.446 1.00 85.81 83 PHE A N 1
ATOM 630 C CA . PHE A 1 83 ? 7.133 0.841 -14.462 1.00 85.81 83 PHE A CA 1
ATOM 631 C C . PHE A 1 83 ? 6.334 2.143 -14.306 1.00 85.81 83 PHE A C 1
ATOM 633 O O . PHE A 1 83 ? 5.102 2.127 -14.261 1.00 85.81 83 PHE A O 1
ATOM 640 N N . VAL A 1 84 ? 7.010 3.297 -14.252 1.00 86.62 84 VAL A N 1
ATOM 641 C CA . VAL A 1 84 ? 6.332 4.603 -14.151 1.00 86.62 84 VAL A CA 1
ATOM 642 C C . VAL A 1 84 ? 5.536 4.918 -15.421 1.00 86.62 84 VAL A C 1
ATOM 644 O O . VAL A 1 84 ? 4.432 5.469 -15.337 1.00 86.62 84 VAL A O 1
ATOM 647 N N . ALA A 1 85 ? 6.075 4.596 -16.599 1.00 86.94 85 ALA A N 1
ATOM 648 C CA . ALA A 1 85 ? 5.383 4.802 -17.868 1.00 86.94 85 ALA A CA 1
ATOM 649 C C . ALA A 1 85 ? 4.120 3.929 -17.972 1.00 86.94 85 ALA A C 1
ATOM 651 O O . ALA A 1 85 ? 3.054 4.434 -18.336 1.00 86.94 85 ALA A O 1
ATOM 652 N N . GLU A 1 86 ? 4.219 2.659 -17.583 1.00 86.81 86 GLU A N 1
ATOM 653 C CA . GLU A 1 86 ? 3.102 1.715 -17.575 1.00 86.81 86 GLU A CA 1
ATOM 654 C C . GLU A 1 86 ? 2.012 2.130 -16.580 1.00 86.81 86 GLU A C 1
ATOM 656 O O . GLU A 1 86 ? 0.838 2.215 -16.946 1.00 86.81 86 GLU A O 1
ATOM 661 N N . ALA A 1 87 ? 2.389 2.497 -15.351 1.00 88.19 87 ALA A N 1
ATOM 662 C CA . ALA A 1 87 ? 1.444 2.980 -14.347 1.00 88.19 87 ALA A CA 1
ATOM 663 C C . ALA A 1 87 ? 0.641 4.190 -14.855 1.00 88.19 87 ALA A C 1
ATOM 665 O O . ALA A 1 87 ? -0.582 4.248 -14.704 1.00 88.19 87 ALA A O 1
ATOM 666 N N . ARG A 1 88 ? 1.304 5.137 -15.535 1.00 88.00 88 ARG A N 1
ATOM 667 C CA . ARG A 1 88 ? 0.633 6.287 -16.167 1.00 88.00 88 ARG A CA 1
ATOM 668 C C . ARG A 1 88 ? -0.345 5.854 -17.259 1.00 88.00 88 ARG A C 1
ATOM 670 O O . ARG A 1 88 ? -1.449 6.397 -17.322 1.00 88.00 88 ARG A O 1
ATOM 677 N N . ALA A 1 89 ? 0.035 4.897 -18.105 1.00 88.06 89 ALA A N 1
ATOM 678 C CA . ALA A 1 89 ? -0.830 4.376 -19.162 1.00 88.06 89 ALA A CA 1
ATOM 679 C C . ALA A 1 89 ? -2.068 3.656 -18.596 1.00 88.06 89 ALA A C 1
ATOM 681 O O . ALA A 1 89 ? -3.187 3.887 -19.068 1.00 88.06 89 ALA A O 1
ATOM 682 N N . MET A 1 90 ? -1.897 2.854 -17.540 1.00 88.44 90 MET A N 1
ATOM 683 C CA . MET A 1 90 ? -3.002 2.192 -16.844 1.00 88.44 90 MET A CA 1
ATOM 684 C C . MET A 1 90 ? -3.969 3.208 -16.235 1.00 88.44 90 MET A C 1
ATOM 686 O O . MET A 1 90 ? -5.161 3.162 -16.534 1.00 88.44 90 MET A O 1
ATOM 690 N N . ILE A 1 91 ? -3.472 4.173 -15.450 1.00 87.31 91 ILE A N 1
ATOM 691 C CA . ILE A 1 91 ? -4.309 5.218 -14.829 1.00 87.31 91 ILE A CA 1
ATOM 692 C C . ILE A 1 91 ? -5.106 5.973 -15.897 1.00 87.31 91 ILE A C 1
ATOM 694 O O . ILE A 1 91 ? -6.313 6.175 -15.757 1.00 87.31 91 ILE A O 1
ATOM 698 N N . LYS A 1 92 ? -4.451 6.344 -16.999 1.00 86.50 92 LYS A N 1
ATOM 699 C CA . LYS A 1 92 ? -5.093 7.019 -18.129 1.00 86.50 92 LYS A CA 1
ATOM 700 C C . LYS A 1 92 ? -6.228 6.188 -18.727 1.00 86.50 92 LYS A C 1
ATOM 702 O O . LYS A 1 92 ? -7.294 6.730 -19.005 1.00 86.50 92 LYS A O 1
ATOM 707 N N . THR A 1 93 ? -6.011 4.886 -18.883 1.00 87.00 93 THR A N 1
ATOM 708 C CA . THR A 1 93 ? -7.014 3.946 -19.400 1.00 87.00 93 THR A CA 1
ATOM 709 C C . THR A 1 93 ? -8.201 3.818 -18.445 1.00 87.00 93 THR A C 1
ATOM 711 O O . THR A 1 93 ? -9.348 3.953 -18.874 1.00 87.00 93 THR A O 1
ATOM 714 N N . TYR A 1 94 ? -7.947 3.644 -17.143 1.00 86.50 94 TYR A N 1
ATOM 715 C CA . TYR A 1 94 ? -8.994 3.537 -16.119 1.00 86.50 94 TYR A CA 1
ATOM 716 C C . TYR A 1 94 ? -9.846 4.802 -16.012 1.00 86.50 94 TYR A C 1
ATOM 718 O O . TYR A 1 94 ? -11.067 4.719 -15.888 1.00 86.50 94 TYR A O 1
ATOM 726 N N . LEU A 1 95 ? -9.223 5.974 -16.134 1.00 88.88 95 LEU A N 1
ATOM 727 C CA . LEU A 1 95 ? -9.923 7.258 -16.146 1.00 88.88 95 LEU A CA 1
ATOM 728 C C . LEU A 1 95 ? -10.530 7.605 -17.516 1.00 88.88 95 LEU A C 1
ATOM 730 O O . LEU A 1 95 ? -11.136 8.665 -17.668 1.00 88.88 95 LEU A O 1
ATOM 734 N N . ARG A 1 96 ? -10.381 6.729 -18.523 1.00 82.75 96 ARG A N 1
ATOM 735 C CA . ARG A 1 96 ? -10.788 6.965 -19.921 1.00 82.75 96 ARG A CA 1
ATOM 736 C C . ARG A 1 96 ? -10.226 8.270 -20.493 1.00 82.75 96 ARG A C 1
ATOM 738 O O . ARG A 1 96 ? -10.821 8.890 -21.376 1.00 82.75 96 ARG A O 1
ATOM 745 N N . CYS A 1 97 ? -9.053 8.672 -20.022 1.00 74.50 97 CYS A N 1
ATOM 746 C CA . CYS A 1 97 ? -8.314 9.837 -20.485 1.00 74.50 97 CYS A CA 1
ATOM 747 C C . CYS A 1 97 ? -7.561 9.534 -21.787 1.00 74.50 97 CYS A C 1
ATOM 749 O O . CYS A 1 97 ? -6.404 9.916 -21.930 1.00 74.50 97 CYS A O 1
ATOM 751 N N . ASN A 1 98 ? -8.173 8.825 -22.737 1.00 62.97 98 ASN A N 1
ATOM 752 C CA . ASN A 1 98 ? -7.556 8.570 -24.035 1.00 62.97 98 ASN A CA 1
ATOM 753 C C . ASN A 1 98 ? -7.291 9.934 -24.682 1.00 62.97 98 ASN A C 1
ATOM 755 O O . ASN A 1 98 ? -8.218 10.740 -24.793 1.00 62.97 98 ASN A O 1
ATOM 759 N N . ASP A 1 99 ? -6.040 10.210 -25.069 1.00 59.69 99 ASP A N 1
ATOM 760 C CA . ASP A 1 99 ? -5.699 11.467 -25.733 1.00 59.69 99 ASP A CA 1
ATOM 761 C C . ASP A 1 99 ? -6.498 11.528 -27.034 1.00 59.69 99 ASP A C 1
ATOM 763 O O . ASP A 1 99 ? -6.086 10.970 -28.053 1.00 59.69 99 ASP A O 1
ATOM 767 N N . ARG A 1 100 ? -7.635 12.229 -27.028 1.00 50.62 100 ARG A N 1
ATOM 768 C CA . ARG A 1 100 ? -8.315 12.669 -28.249 1.00 50.62 100 ARG A CA 1
ATOM 769 C C . ARG A 1 100 ? -7.451 13.733 -28.934 1.00 50.62 100 ARG A C 1
ATOM 771 O O . ARG A 1 100 ? -7.847 14.891 -29.013 1.00 50.62 100 ARG A O 1
ATOM 778 N N . GLY A 1 101 ? -6.246 13.363 -29.370 1.00 52.06 101 GLY A N 1
ATOM 779 C CA . GLY A 1 101 ? -5.342 14.279 -30.063 1.00 52.06 101 GLY A CA 1
ATOM 780 C C . GLY A 1 101 ? -3.850 13.945 -30.101 1.00 52.06 101 GLY A C 1
ATOM 781 O O . GLY A 1 101 ? -3.114 14.734 -30.686 1.00 52.06 101 GLY A O 1
ATOM 782 N N . LYS A 1 102 ? -3.355 12.836 -29.532 1.00 45.88 102 LYS A N 1
ATOM 783 C CA . LYS A 1 102 ? -1.936 12.458 -29.695 1.00 45.88 102 LYS A CA 1
ATOM 784 C C . LYS A 1 102 ? -1.785 10.990 -30.068 1.00 45.88 102 LYS A C 1
ATOM 786 O O . LYS A 1 102 ? -1.659 10.115 -29.222 1.00 45.88 102 LYS A O 1
ATOM 791 N N . THR A 1 103 ? -1.774 10.737 -31.371 1.00 55.56 103 THR A N 1
ATOM 792 C CA . THR A 1 103 ? -1.190 9.527 -31.948 1.00 55.56 103 THR A CA 1
ATOM 793 C C . THR A 1 103 ? 0.311 9.536 -31.669 1.00 55.56 103 THR A C 1
ATOM 795 O O . THR A 1 103 ? 0.975 10.479 -32.096 1.00 55.56 103 THR A O 1
ATOM 798 N N . ASN A 1 104 ? 0.852 8.524 -30.986 1.00 41.47 104 ASN A N 1
ATOM 799 C CA . ASN A 1 104 ? 2.061 7.839 -31.455 1.00 41.47 104 ASN A CA 1
ATOM 800 C C . ASN A 1 104 ? 2.442 6.616 -30.605 1.00 41.47 104 ASN A C 1
ATOM 802 O O . ASN A 1 104 ? 2.737 6.733 -29.420 1.00 41.47 104 ASN A O 1
ATOM 806 N N . ALA A 1 105 ? 2.523 5.496 -31.331 1.00 45.06 105 ALA A N 1
ATOM 807 C CA . ALA A 1 105 ? 3.332 4.300 -31.120 1.00 45.06 105 ALA A CA 1
ATOM 808 C C . ALA A 1 105 ? 3.075 3.460 -29.859 1.00 45.06 105 ALA A C 1
ATOM 810 O O . ALA A 1 105 ? 3.824 3.509 -28.884 1.00 45.06 105 ALA A O 1
ATOM 811 N N . ASP A 1 106 ? 2.097 2.562 -29.985 1.00 44.50 106 ASP A N 1
ATOM 812 C CA . ASP A 1 106 ? 2.088 1.289 -29.273 1.00 44.50 106 ASP A CA 1
ATOM 813 C C . ASP A 1 106 ? 3.423 0.559 -29.486 1.00 44.50 106 ASP A C 1
ATOM 815 O O . ASP A 1 106 ? 3.778 0.149 -30.594 1.00 44.50 106 ASP A O 1
ATOM 819 N N . ARG A 1 107 ? 4.165 0.372 -28.398 1.00 43.88 107 ARG A N 1
ATOM 820 C CA . ARG A 1 107 ? 5.162 -0.691 -28.265 1.00 43.88 107 ARG A CA 1
ATOM 821 C C . ARG A 1 107 ? 4.872 -1.438 -26.974 1.00 43.88 107 ARG A C 1
ATOM 823 O O . ARG A 1 107 ? 5.514 -1.219 -25.955 1.00 43.88 107 ARG A O 1
ATOM 830 N N . LEU A 1 108 ? 3.893 -2.334 -27.048 1.00 41.50 108 LEU A N 1
ATOM 831 C CA . LEU A 1 108 ? 3.847 -3.497 -26.171 1.00 41.50 108 LEU A CA 1
ATOM 832 C C . LEU A 1 108 ? 5.041 -4.379 -26.554 1.00 41.50 108 LEU A C 1
ATOM 834 O O . LEU A 1 108 ? 5.043 -5.007 -27.610 1.00 41.50 108 LEU A O 1
ATOM 838 N N . LEU A 1 109 ? 6.090 -4.358 -25.735 1.00 48.03 109 LEU A N 1
ATOM 839 C CA . LEU A 1 109 ? 7.208 -5.294 -25.823 1.00 48.03 109 LEU A CA 1
ATOM 840 C C . LEU A 1 109 ? 7.181 -6.181 -24.583 1.00 48.03 109 LEU A C 1
ATOM 842 O O . LEU A 1 109 ? 7.916 -5.950 -23.632 1.00 48.03 109 LEU A O 1
ATOM 846 N N . PHE A 1 110 ? 6.328 -7.200 -24.639 1.00 39.62 110 PHE A N 1
ATOM 847 C CA . PHE A 1 110 ? 6.530 -8.444 -23.911 1.00 39.62 110 PHE A CA 1
ATOM 848 C C . PHE A 1 110 ? 6.251 -9.608 -24.870 1.00 39.62 110 PHE A C 1
ATOM 850 O O . PHE A 1 110 ? 5.106 -9.870 -25.239 1.00 39.62 110 PHE A O 1
ATOM 857 N N . ALA A 1 111 ? 7.344 -10.238 -25.299 1.00 37.72 111 ALA A N 1
ATOM 858 C CA . ALA A 1 111 ? 7.478 -11.631 -25.705 1.00 37.72 111 ALA A CA 1
ATOM 859 C C . ALA A 1 111 ? 8.753 -12.151 -25.030 1.00 37.72 111 ALA A C 1
ATOM 861 O O . ALA A 1 111 ? 9.705 -11.339 -24.915 1.00 37.72 111 ALA A O 1
#

Organism: Emiliania huxleyi (NCBI:txid2903)

pLDDT: mean 77.2, std 16.5, range [37.72, 95.62]

Sequence (111 aa):
SPSFLSSQSDMSANLLEYIRDSELGANLCSQTPFGTRALIYADYTASGRALSFIEEFVREAILPTYGNTHTATTKTGRQTSDFVAEARAMIKTYLRCNDRGKTNADRLLFA

Secondary structure (DSSP, 8-state):
--HHHHHHHHHHHHHHHHHHHTBTTTT-EEEETTEEEE-----TTT-PPPBHHHHHHIIIIIGGG---TT-TTSHHHHHHHHHHHHHHHHHHHHTT---TT----------

Foldseek 3Di:
DCVVVVVVVVVVVVVVVLQCVQFPQQQPWDQDPVGIDGDDDDPVVVHNGDGNVVVVCCVPPQVVLDDDLPCVPDSSNVVNVVVVVVVVVVVCVVVVVDPPDDDDDDDPDDD

Radius of gyration: 20.98 Å; chains: 1; bounding box: 56×35×62 Å